Protein AF-A0A0B6ZG81-F1 (afdb_monomer_lite)

Radius of gyration: 17.41 Å; chains: 1; bounding box: 29×34×67 Å

Foldseek 3Di:
DPPPVVVVVVVVVVVVVVLVVLVVLLCLQQCPLLVWDPVQLVCLSPVLVVDPDPFASSLSSLCVSCCVVVRIDDHLVVQADPQRNVVSSVDNDSVVSNLVSNVSSLRSPPPHRQHPVLSVVCVVVVVPDSDSDDD

Structure (mmCIF, N/CA/C/O backbone):
data_AF-A0A0B6ZG81-F1
#
_entry.id   A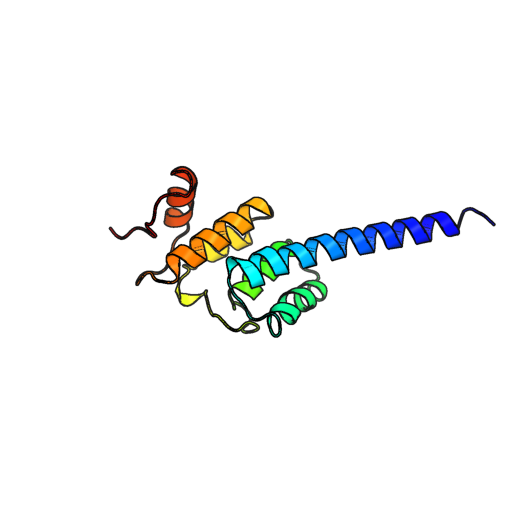F-A0A0B6ZG81-F1
#
loop_
_atom_site.group_PDB
_atom_site.id
_atom_site.type_symbol
_atom_site.label_atom_id
_atom_site.label_alt_id
_atom_site.label_comp_id
_atom_site.label_asym_id
_atom_site.label_entity_id
_atom_site.label_seq_id
_atom_site.pdbx_PDB_ins_code
_atom_site.Cartn_x
_atom_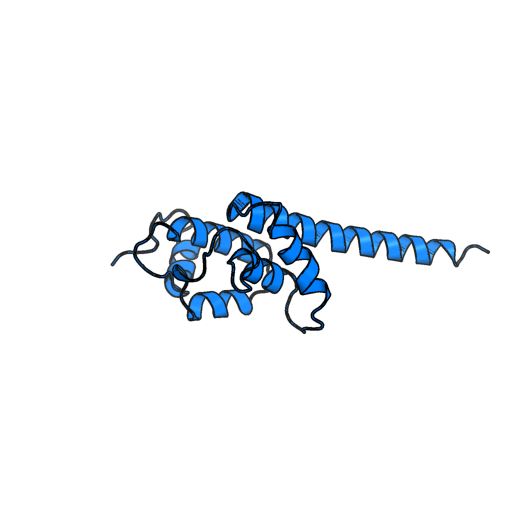site.Cartn_y
_atom_site.Cartn_z
_atom_site.occupancy
_atom_site.B_iso_or_equiv
_atom_site.auth_seq_id
_atom_site.auth_comp_id
_atom_site.auth_asym_id
_atom_site.auth_atom_id
_atom_site.pdbx_PDB_model_num
ATOM 1 N N . MET A 1 1 ? -6.638 21.444 -45.433 1.00 47.28 1 MET A N 1
ATOM 2 C CA . MET A 1 1 ? -5.588 20.682 -44.717 1.00 47.28 1 MET A CA 1
ATOM 3 C C . MET A 1 1 ? -5.584 21.028 -43.214 1.00 47.28 1 MET A C 1
ATOM 5 O O . MET A 1 1 ? -4.529 21.143 -42.620 1.00 47.28 1 MET A O 1
ATOM 9 N N . GLU A 1 2 ? -6.753 21.167 -42.566 1.00 45.34 2 GLU A N 1
ATOM 10 C CA . GLU A 1 2 ? -6.849 21.650 -41.163 1.00 45.34 2 GLU A CA 1
ATOM 11 C C . GLU A 1 2 ? -7.446 20.637 -40.173 1.00 45.34 2 GLU A C 1
ATOM 13 O O . GLU A 1 2 ? -7.280 20.780 -38.967 1.00 45.34 2 GLU A O 1
ATOM 18 N N . LYS A 1 3 ? -8.105 19.569 -40.643 1.00 38.09 3 LYS A N 1
ATOM 19 C CA . LYS A 1 3 ? -8.794 18.615 -39.750 1.00 38.09 3 LYS A CA 1
ATOM 20 C C . LYS A 1 3 ? -7.882 17.553 -39.121 1.00 38.09 3 LYS A C 1
ATOM 22 O O . LYS A 1 3 ? -8.290 16.892 -38.176 1.00 38.09 3 LYS A O 1
ATOM 27 N N . VAL A 1 4 ? -6.656 17.394 -39.624 1.00 41.06 4 VAL A N 1
ATOM 28 C CA . VAL A 1 4 ? -5.725 16.340 -39.174 1.00 41.06 4 VAL A CA 1
ATOM 29 C C . VAL A 1 4 ? -4.903 16.785 -37.957 1.00 41.06 4 VAL A C 1
ATOM 31 O O . VAL A 1 4 ? -4.555 15.960 -37.124 1.00 41.06 4 VAL A O 1
ATOM 34 N N . VAL A 1 5 ? -4.658 18.090 -37.790 1.00 47.34 5 VAL A N 1
ATOM 35 C CA . VAL A 1 5 ? -3.808 18.619 -36.704 1.00 47.34 5 VAL A CA 1
ATOM 36 C C . VAL A 1 5 ? -4.520 18.595 -35.343 1.00 47.34 5 VAL A C 1
ATOM 38 O O . VAL A 1 5 ? -3.886 18.379 -34.312 1.00 47.34 5 VAL A O 1
ATOM 41 N N . PHE A 1 6 ? -5.851 18.736 -35.327 1.00 40.62 6 PHE A N 1
ATOM 42 C CA . PHE A 1 6 ? -6.638 18.719 -34.088 1.00 40.62 6 PHE A CA 1
ATOM 43 C C . PHE A 1 6 ? -6.721 17.330 -33.439 1.00 40.62 6 PHE A C 1
ATOM 45 O O . PHE A 1 6 ? -6.687 17.227 -32.216 1.00 40.62 6 PHE A O 1
ATOM 52 N N . ALA A 1 7 ? -6.774 16.254 -34.231 1.00 45.78 7 ALA A N 1
ATOM 53 C CA . ALA A 1 7 ? -6.828 14.895 -33.692 1.00 45.78 7 ALA A CA 1
ATOM 54 C C . ALA A 1 7 ? -5.517 14.514 -32.980 1.00 45.78 7 ALA A C 1
ATOM 56 O O . ALA A 1 7 ? -5.548 13.958 -31.884 1.00 45.78 7 ALA A O 1
ATOM 57 N N . THR A 1 8 ? -4.362 14.881 -33.542 1.00 47.06 8 THR A N 1
ATOM 58 C CA . THR A 1 8 ? -3.047 14.552 -32.968 1.00 47.06 8 THR A CA 1
ATOM 59 C C . THR A 1 8 ? -2.794 15.268 -31.638 1.00 47.06 8 THR A C 1
ATOM 61 O O . THR A 1 8 ? -2.268 14.661 -30.706 1.00 47.06 8 THR A O 1
ATOM 64 N N . LEU A 1 9 ? -3.217 16.532 -31.511 1.00 41.66 9 LEU A N 1
ATOM 65 C CA . LEU A 1 9 ? -3.099 17.308 -30.268 1.00 41.66 9 LEU A CA 1
ATOM 66 C C . LEU A 1 9 ? -3.997 16.769 -29.147 1.00 41.66 9 LEU A C 1
ATOM 68 O O . LEU A 1 9 ? -3.570 16.720 -27.995 1.00 41.66 9 LEU A O 1
ATOM 72 N N . VAL A 1 10 ? -5.210 16.314 -29.474 1.00 45.88 10 VAL A N 1
ATOM 73 C CA . VAL A 1 10 ? -6.128 15.713 -28.492 1.00 45.88 10 VAL A CA 1
ATOM 74 C C . VAL A 1 10 ? -5.600 14.360 -28.004 1.00 45.88 10 VAL A C 1
ATOM 76 O O . VAL A 1 10 ? -5.602 14.111 -26.801 1.00 45.88 10 VAL A O 1
ATOM 79 N N . PHE A 1 11 ? -5.061 13.518 -28.893 1.00 42.22 11 PHE A N 1
ATOM 80 C CA . PHE A 1 11 ? -4.435 12.251 -28.490 1.00 42.22 11 PHE A CA 1
ATOM 81 C C . PHE A 1 11 ? -3.192 12.464 -27.610 1.00 42.22 11 PHE A C 1
ATOM 83 O O . PHE A 1 11 ? -3.053 11.789 -26.592 1.00 42.22 11 PHE A O 1
ATOM 90 N N . LEU A 1 12 ? -2.329 13.436 -27.932 1.00 39.66 12 LEU A N 1
ATOM 91 C CA . LEU A 1 12 ? -1.184 13.806 -27.088 1.00 39.66 12 LEU A CA 1
ATOM 92 C C . LEU A 1 12 ? -1.623 14.338 -25.716 1.00 39.66 12 LEU A C 1
ATOM 94 O O . LEU A 1 12 ? -1.053 13.942 -24.702 1.00 39.66 12 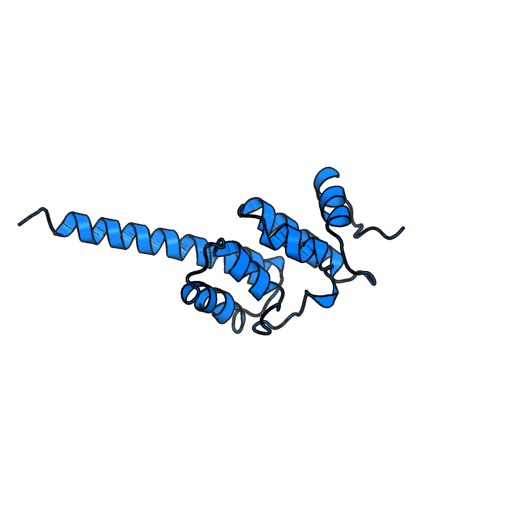LEU A O 1
ATOM 98 N N . ALA A 1 13 ? -2.664 15.173 -25.654 1.00 44.19 13 ALA A N 1
ATOM 99 C CA . ALA A 1 13 ? -3.175 15.701 -24.390 1.00 44.19 13 ALA A CA 1
ATOM 100 C C . ALA A 1 13 ? -3.779 14.606 -23.494 1.00 44.19 13 ALA A C 1
ATOM 102 O O . ALA A 1 13 ? -3.560 14.627 -22.281 1.00 44.19 13 ALA A O 1
ATOM 103 N N . VAL A 1 14 ? -4.477 13.620 -24.070 1.00 41.94 14 VAL A N 1
ATOM 104 C CA . VAL A 1 14 ? -5.037 12.469 -23.335 1.00 41.94 14 VAL A CA 1
ATOM 105 C C . VAL A 1 14 ? -3.929 11.516 -22.875 1.00 41.94 14 VAL A C 1
ATOM 107 O O . VAL A 1 14 ? -3.941 11.064 -21.732 1.00 41.94 14 VAL A O 1
ATOM 110 N N . PHE A 1 15 ? -2.910 11.266 -23.704 1.00 39.88 15 PHE A N 1
ATOM 111 C CA . PHE A 1 15 ? -1.764 10.444 -23.303 1.00 39.88 15 PHE A CA 1
ATOM 112 C C . PHE A 1 15 ? -0.962 11.087 -22.164 1.00 39.88 15 PHE A C 1
ATOM 114 O O . PHE A 1 15 ? -0.641 10.402 -21.194 1.00 39.88 15 PHE A O 1
ATOM 121 N N . VAL A 1 16 ? -0.692 12.396 -22.236 1.00 43.94 16 VAL A N 1
ATOM 122 C CA . VAL A 1 16 ? 0.045 13.137 -21.197 1.00 43.94 16 VAL A CA 1
ATOM 123 C C . VAL A 1 16 ? -0.748 13.221 -19.889 1.00 43.94 16 VAL A C 1
ATOM 125 O O . VAL A 1 16 ? -0.167 13.061 -18.816 1.00 43.94 16 VAL A O 1
ATOM 128 N N . THR A 1 17 ? -2.068 13.421 -19.945 1.00 46.56 17 THR A N 1
ATOM 129 C CA . THR A 1 17 ? -2.896 13.521 -18.728 1.00 46.56 17 THR A CA 1
ATOM 130 C C . THR A 1 17 ? -3.052 12.179 -18.016 1.00 46.56 17 THR A C 1
ATOM 132 O O . THR A 1 17 ? -2.896 12.124 -16.796 1.00 46.56 17 THR A O 1
ATOM 135 N N . VAL A 1 18 ? -3.257 11.084 -18.757 1.00 47.44 18 VAL A N 1
ATOM 136 C CA . VAL A 1 18 ? -3.320 9.730 -18.179 1.00 47.44 18 VAL A CA 1
ATOM 137 C C . VAL A 1 18 ? -1.954 9.308 -17.618 1.00 47.44 18 VAL A C 1
ATOM 139 O O . VAL A 1 18 ? -1.873 8.816 -16.495 1.00 47.44 18 VAL A O 1
ATOM 142 N N . HIS A 1 19 ? -0.852 9.587 -18.330 1.00 49.75 19 HIS A N 1
ATOM 143 C CA . HIS A 1 19 ? 0.504 9.281 -17.847 1.00 49.75 19 HIS A CA 1
ATOM 144 C C . HIS A 1 19 ? 0.901 10.095 -16.607 1.00 49.75 19 HIS A C 1
ATOM 146 O O . HIS A 1 19 ? 1.597 9.578 -15.729 1.00 49.75 19 HIS A O 1
ATOM 152 N N . GLY A 1 20 ? 0.458 11.353 -16.525 1.00 55.03 20 GLY A N 1
ATOM 153 C CA . GLY A 1 20 ? 0.724 12.238 -15.392 1.00 55.03 20 GLY A CA 1
ATOM 154 C C . GLY A 1 20 ? -0.050 11.876 -14.121 1.00 55.03 20 GLY A C 1
ATOM 155 O O . GLY A 1 20 ? 0.406 12.198 -13.027 1.00 55.03 20 GLY A O 1
ATOM 156 N N . SER A 1 21 ? -1.199 11.203 -14.239 1.00 62.41 21 SER A N 1
ATOM 157 C CA . SER A 1 21 ? -1.968 10.718 -13.084 1.00 62.41 21 SER A CA 1
ATOM 158 C C . SER A 1 21 ? -1.300 9.500 -12.438 1.00 62.41 21 SER A C 1
ATOM 160 O O . SER A 1 21 ? -1.080 9.483 -11.229 1.00 62.41 21 SER A O 1
ATOM 162 N N . ASP A 1 22 ? -0.896 8.516 -13.244 1.00 63.81 22 ASP A N 1
ATOM 163 C CA . ASP A 1 22 ? -0.319 7.261 -12.744 1.00 63.81 22 ASP A CA 1
ATOM 164 C C . ASP A 1 22 ? 1.055 7.464 -12.093 1.00 63.81 22 ASP A C 1
ATOM 166 O O . ASP A 1 22 ? 1.351 6.890 -11.049 1.00 63.81 22 ASP A O 1
ATOM 170 N N . THR A 1 23 ? 1.896 8.315 -12.685 1.00 68.38 23 THR A N 1
ATOM 171 C CA . THR A 1 23 ? 3.213 8.651 -12.118 1.00 68.38 23 THR A CA 1
ATOM 172 C C . THR A 1 23 ? 3.094 9.364 -10.775 1.00 68.38 23 THR A C 1
ATOM 174 O O . THR A 1 23 ? 3.858 9.067 -9.860 1.00 68.38 23 THR A O 1
ATOM 177 N N . LYS A 1 24 ? 2.107 10.254 -10.618 1.00 75.62 24 LYS A N 1
ATOM 178 C CA . LYS A 1 24 ? 1.831 10.911 -9.333 1.00 75.62 24 LYS A CA 1
ATOM 179 C C . LYS A 1 24 ? 1.358 9.925 -8.269 1.00 75.62 24 LYS A C 1
ATOM 181 O O . LYS A 1 24 ? 1.814 10.016 -7.138 1.00 75.62 24 LYS A O 1
ATOM 186 N N . ILE A 1 25 ? 0.503 8.969 -8.632 1.00 70.12 25 ILE A N 1
ATOM 187 C CA . ILE A 1 25 ? 0.033 7.893 -7.742 1.00 70.12 25 ILE A CA 1
ATOM 188 C C . ILE A 1 25 ? 1.216 7.056 -7.239 1.00 70.12 25 ILE A C 1
ATOM 190 O O . ILE A 1 25 ? 1.324 6.804 -6.042 1.00 70.12 25 ILE A O 1
ATOM 194 N N . VAL A 1 26 ? 2.141 6.668 -8.121 1.00 74.62 26 VAL A N 1
ATOM 195 C CA . VAL A 1 26 ? 3.349 5.919 -7.732 1.00 74.62 26 VAL A CA 1
ATOM 196 C C . VAL A 1 26 ? 4.227 6.757 -6.800 1.00 74.62 26 VAL A C 1
ATOM 198 O O . VAL A 1 26 ? 4.613 6.288 -5.734 1.00 74.62 26 VAL A O 1
ATOM 201 N N . GLN A 1 27 ? 4.506 8.012 -7.145 1.00 82.19 27 GLN A N 1
ATOM 202 C CA . GLN A 1 27 ? 5.323 8.876 -6.289 1.00 82.19 27 GLN A CA 1
ATOM 203 C C . GLN A 1 27 ? 4.681 9.092 -4.913 1.00 82.19 27 GLN A C 1
ATOM 205 O O . GLN A 1 27 ? 5.340 8.951 -3.887 1.00 82.19 27 GLN A O 1
ATOM 210 N N . GLU A 1 28 ? 3.382 9.380 -4.865 1.00 82.06 28 GLU A N 1
ATOM 211 C CA . GLU A 1 28 ? 2.668 9.620 -3.613 1.00 82.06 28 GLU A CA 1
ATOM 212 C C . GLU A 1 28 ? 2.566 8.359 -2.748 1.00 82.06 28 GLU A C 1
ATOM 214 O O . GLU A 1 28 ? 2.898 8.395 -1.562 1.00 82.06 28 GLU A O 1
ATOM 219 N N . PHE A 1 29 ? 2.148 7.230 -3.320 1.00 82.94 29 PHE A N 1
ATOM 220 C CA . PHE A 1 29 ? 1.911 6.009 -2.548 1.00 82.94 29 PHE A CA 1
ATOM 221 C C . PHE A 1 29 ? 3.163 5.184 -2.331 1.00 82.94 29 PHE A C 1
ATOM 223 O O . PHE A 1 29 ? 3.456 4.824 -1.196 1.00 82.94 29 PHE A O 1
ATOM 230 N N . CYS A 1 30 ? 3.873 4.868 -3.406 1.00 86.88 30 CYS A N 1
ATOM 231 C CA . CYS A 1 30 ? 5.016 3.967 -3.394 1.00 86.88 30 CYS A CA 1
ATOM 232 C C . CYS A 1 30 ? 6.212 4.649 -2.715 1.00 86.88 30 CYS A C 1
ATOM 234 O O . CYS A 1 30 ? 6.762 4.118 -1.755 1.00 86.88 30 CYS A O 1
ATOM 236 N N . GLU A 1 31 ? 6.582 5.845 -3.177 1.00 87.69 31 GLU A N 1
ATOM 237 C CA . GLU A 1 31 ? 7.825 6.504 -2.752 1.00 87.69 31 GLU A CA 1
ATOM 238 C C . GLU A 1 31 ? 7.641 7.317 -1.465 1.00 87.69 31 GLU A C 1
ATOM 240 O O . GLU A 1 31 ? 8.415 7.156 -0.526 1.00 87.69 31 GLU A O 1
ATOM 245 N N . PHE A 1 32 ? 6.613 8.169 -1.373 1.00 85.75 32 PHE A N 1
ATOM 246 C CA . PHE A 1 32 ? 6.461 9.053 -0.211 1.00 85.75 32 PHE A CA 1
ATOM 247 C C . PHE A 1 32 ? 5.810 8.377 0.992 1.00 85.75 32 PHE A C 1
ATOM 249 O O . PHE A 1 32 ? 6.308 8.513 2.109 1.00 85.75 32 PHE A O 1
ATOM 256 N N . ILE A 1 33 ? 4.694 7.669 0.799 1.00 85.38 33 ILE A N 1
ATOM 257 C CA . ILE A 1 33 ? 3.990 7.039 1.923 1.00 85.38 33 ILE A CA 1
ATOM 258 C C . ILE A 1 33 ? 4.661 5.716 2.287 1.00 85.38 33 ILE A C 1
ATOM 260 O O . ILE A 1 33 ? 5.116 5.560 3.416 1.00 85.38 33 ILE A O 1
ATOM 264 N N . LEU A 1 34 ? 4.757 4.780 1.338 1.00 87.81 34 LEU A N 1
ATOM 265 C CA . LEU A 1 34 ? 5.334 3.451 1.557 1.00 87.81 34 LEU A CA 1
ATOM 266 C C . LEU A 1 34 ? 6.870 3.446 1.574 1.00 87.81 34 LEU A C 1
ATOM 268 O O . LEU A 1 34 ? 7.456 2.391 1.779 1.00 87.81 34 LEU A O 1
ATOM 272 N N . MET A 1 35 ? 7.526 4.601 1.411 1.00 89.44 35 MET A N 1
ATOM 273 C CA . MET A 1 35 ? 8.982 4.753 1.540 1.00 89.44 35 MET A CA 1
ATOM 274 C C . MET A 1 35 ? 9.793 3.772 0.671 1.00 89.44 35 MET A C 1
ATOM 276 O O . MET A 1 35 ? 10.904 3.398 1.036 1.00 89.44 35 MET A O 1
ATOM 280 N N . GLN A 1 36 ? 9.250 3.337 -0.470 1.00 89.38 36 GLN A N 1
ATOM 281 C CA . GLN A 1 36 ? 9.950 2.455 -1.405 1.00 89.38 36 GLN A CA 1
ATOM 282 C C . GLN A 1 36 ? 11.076 3.200 -2.134 1.00 89.38 36 GLN A C 1
ATOM 284 O O . GLN A 1 36 ? 10.979 4.402 -2.394 1.00 89.38 36 GLN A O 1
ATOM 289 N N . SER A 1 37 ? 12.132 2.479 -2.524 1.00 86.44 37 SER A N 1
ATOM 290 C CA . SER A 1 37 ? 13.203 3.041 -3.352 1.00 86.44 37 SER A CA 1
ATOM 291 C C . SER A 1 37 ? 12.690 3.410 -4.740 1.00 86.44 37 SER A C 1
ATOM 293 O O . SER A 1 37 ? 12.152 2.567 -5.457 1.00 86.44 37 SER A O 1
ATOM 295 N N . ARG A 1 38 ? 12.970 4.642 -5.175 1.00 80.69 38 ARG A N 1
ATOM 296 C CA . ARG A 1 38 ? 12.641 5.124 -6.525 1.00 80.69 38 ARG A CA 1
ATOM 297 C C . ARG A 1 38 ? 13.243 4.269 -7.652 1.00 80.69 38 ARG A C 1
ATOM 299 O O . ARG A 1 38 ? 12.696 4.221 -8.753 1.00 80.69 38 ARG A O 1
ATOM 306 N N . ALA A 1 39 ? 14.374 3.609 -7.395 1.00 79.19 39 ALA A N 1
ATOM 307 C CA . ALA A 1 39 ? 15.003 2.719 -8.373 1.00 79.19 39 ALA A CA 1
ATOM 308 C C . ALA A 1 39 ? 14.113 1.503 -8.691 1.00 79.19 39 ALA A C 1
ATOM 310 O O . ALA A 1 39 ? 14.037 1.079 -9.842 1.00 79.19 39 ALA A O 1
ATOM 311 N N . ASP A 1 40 ? 13.374 1.021 -7.693 1.00 80.19 40 ASP A N 1
ATOM 312 C CA . ASP A 1 40 ? 12.613 -0.223 -7.770 1.00 80.19 40 ASP A CA 1
ATOM 313 C C . ASP A 1 40 ? 11.133 0.056 -8.121 1.00 80.19 40 ASP A C 1
ATOM 315 O O . ASP A 1 40 ? 10.493 -0.699 -8.855 1.00 80.19 40 ASP A O 1
ATOM 319 N N . THR A 1 41 ? 10.588 1.216 -7.714 1.00 84.31 41 THR A N 1
ATOM 320 C CA . THR A 1 41 ? 9.197 1.629 -8.016 1.00 84.31 41 THR A CA 1
ATOM 321 C C . THR A 1 41 ? 8.925 1.869 -9.501 1.00 84.31 41 THR A C 1
ATOM 323 O O . THR A 1 41 ? 7.764 1.863 -9.920 1.00 84.31 41 THR A O 1
ATOM 326 N N . THR A 1 42 ? 9.969 2.019 -10.323 1.00 82.31 42 THR A N 1
ATOM 327 C CA . THR A 1 42 ? 9.836 2.138 -11.786 1.00 82.31 42 THR A CA 1
ATOM 328 C C . THR A 1 42 ? 9.122 0.914 -12.373 1.00 82.31 42 THR A C 1
ATOM 330 O O . THR A 1 42 ? 8.231 1.055 -13.212 1.00 82.31 42 THR A O 1
ATOM 333 N N . GLN A 1 43 ? 9.403 -0.287 -11.855 1.00 80.62 43 GLN A N 1
ATOM 334 C CA . GLN A 1 43 ? 8.746 -1.520 -12.301 1.00 80.62 43 GLN A CA 1
ATOM 335 C C . GLN A 1 43 ? 7.247 -1.546 -11.965 1.00 80.62 43 GLN A C 1
ATOM 337 O O . GLN A 1 43 ? 6.442 -2.057 -12.748 1.00 80.62 43 GLN A O 1
ATOM 342 N N . CYS A 1 44 ? 6.845 -0.911 -10.860 1.00 82.25 44 CYS A N 1
ATOM 343 C CA . CYS A 1 44 ? 5.438 -0.783 -10.477 1.00 82.25 44 CYS A CA 1
ATOM 344 C C . CYS A 1 44 ? 4.631 0.119 -11.408 1.00 82.25 44 CYS A C 1
ATOM 346 O O . CYS A 1 44 ? 3.414 -0.016 -11.481 1.00 82.25 44 CYS A O 1
ATOM 348 N N . PHE A 1 45 ? 5.288 1.008 -12.150 1.00 77.25 45 PHE A N 1
ATOM 349 C CA . PHE A 1 45 ? 4.654 1.816 -13.186 1.00 77.25 45 PHE A CA 1
ATOM 350 C C . PHE A 1 45 ? 4.589 1.098 -14.540 1.00 77.25 45 PHE A C 1
ATOM 352 O O . PHE A 1 45 ? 3.609 1.242 -15.279 1.00 77.25 45 PHE A O 1
ATOM 359 N N . GLU A 1 46 ? 5.637 0.347 -14.878 1.00 74.44 46 GLU A N 1
ATOM 360 C CA . GLU A 1 46 ? 5.795 -0.276 -16.191 1.00 74.44 46 GLU A CA 1
ATOM 361 C C . GLU A 1 46 ? 4.967 -1.553 -16.339 1.00 74.44 46 GLU A C 1
ATOM 363 O O . GLU A 1 46 ? 4.232 -1.691 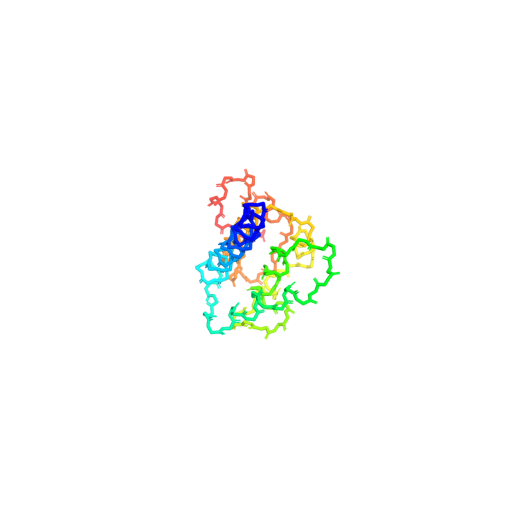-17.318 1.00 74.44 46 GLU A O 1
ATOM 368 N N . LYS A 1 47 ? 5.010 -2.459 -15.355 1.00 70.50 47 LYS A N 1
ATOM 369 C CA . LYS A 1 47 ? 4.355 -3.771 -15.455 1.00 70.50 47 LYS A CA 1
ATOM 370 C C . LYS A 1 47 ? 2.834 -3.694 -15.628 1.00 70.50 47 LYS A C 1
ATOM 372 O O . LYS A 1 47 ? 2.332 -4.358 -16.535 1.00 70.50 47 LYS A O 1
ATOM 377 N N . PRO A 1 48 ? 2.077 -2.862 -14.879 1.00 67.88 48 PRO A N 1
ATOM 378 C CA . PRO A 1 48 ? 0.630 -2.734 -15.074 1.00 67.88 48 PRO A CA 1
ATOM 379 C C . PRO A 1 48 ? 0.216 -2.287 -16.482 1.00 67.88 48 PRO A C 1
ATOM 381 O O . PRO A 1 48 ? -0.916 -2.527 -16.881 1.00 67.88 48 PRO A O 1
ATOM 384 N N . ARG A 1 49 ? 1.114 -1.663 -17.261 1.00 63.94 49 ARG A N 1
ATOM 385 C CA . ARG A 1 49 ? 0.847 -1.289 -18.663 1.00 63.94 49 ARG A CA 1
ATOM 386 C C . ARG A 1 49 ? 0.799 -2.497 -19.600 1.00 63.94 49 ARG A C 1
ATOM 388 O O . ARG A 1 49 ? 0.184 -2.401 -20.655 1.00 63.94 49 ARG A O 1
ATOM 395 N N . GLY A 1 50 ? 1.460 -3.595 -19.230 1.00 58.03 50 GLY A N 1
ATOM 396 C CA . GLY A 1 50 ? 1.492 -4.841 -19.997 1.00 58.03 50 GLY A CA 1
ATOM 397 C C . GLY A 1 50 ? 0.336 -5.795 -19.689 1.00 58.03 50 GLY A C 1
ATOM 398 O O . GLY A 1 50 ? 0.118 -6.740 -20.442 1.00 58.03 50 GLY A O 1
ATOM 399 N N . TYR A 1 51 ? -0.422 -5.559 -18.613 1.00 58.41 51 TYR A N 1
ATOM 400 C CA . TYR A 1 51 ? -1.573 -6.385 -18.256 1.00 58.41 51 TYR A CA 1
ATOM 401 C C . TYR A 1 51 ? -2.853 -5.805 -18.866 1.00 58.41 51 TYR A C 1
ATOM 403 O O . TYR A 1 51 ? -3.365 -4.784 -18.416 1.00 58.41 51 TYR A O 1
ATOM 411 N N . THR A 1 52 ? -3.426 -6.495 -19.854 1.00 50.25 52 T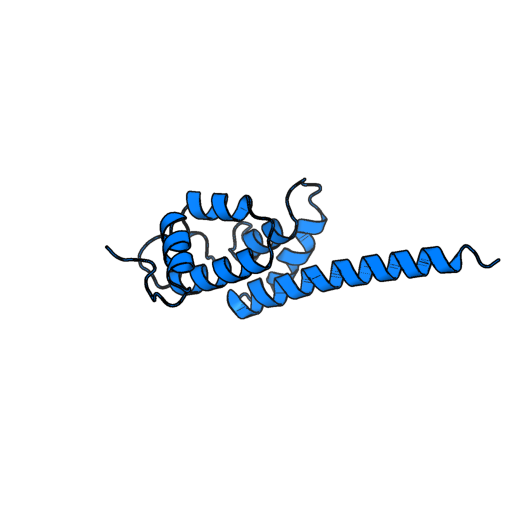HR A N 1
ATOM 412 C CA . THR A 1 52 ? -4.809 -6.283 -20.321 1.00 50.25 52 THR A CA 1
ATOM 413 C C . THR A 1 52 ? -5.803 -6.875 -19.319 1.00 50.25 52 THR A C 1
ATOM 415 O O . THR A 1 52 ? -6.587 -7.763 -19.649 1.00 50.25 52 THR A O 1
ATOM 418 N N . PHE A 1 53 ? -5.724 -6.462 -18.057 1.00 49.50 53 PHE A N 1
ATOM 419 C CA . PHE A 1 53 ? -6.676 -6.872 -17.032 1.00 49.50 53 PHE A CA 1
ATOM 420 C C . PHE A 1 53 ? -7.781 -5.822 -16.917 1.00 49.50 53 PHE A C 1
ATOM 422 O O . PHE A 1 53 ? -7.503 -4.629 -16.887 1.00 49.50 53 PHE A O 1
ATOM 429 N N . ASN A 1 54 ? -9.028 -6.270 -16.754 1.00 52.25 54 ASN A N 1
ATOM 430 C CA . ASN A 1 54 ? -10.174 -5.429 -16.367 1.00 52.25 54 ASN A CA 1
ATOM 431 C C . ASN A 1 54 ? -10.049 -4.848 -14.935 1.00 52.25 54 ASN A C 1
ATOM 433 O O . ASN A 1 54 ? -11.027 -4.351 -14.383 1.00 52.25 54 ASN A O 1
ATOM 437 N N . GLY A 1 55 ? -8.873 -4.957 -14.308 1.00 56.97 55 GLY A N 1
ATOM 438 C CA . GLY A 1 55 ? -8.578 -4.389 -12.999 1.00 56.97 55 GLY A CA 1
ATOM 439 C C . GLY A 1 55 ? -8.087 -2.951 -13.131 1.00 56.97 55 GLY A C 1
ATOM 440 O O . GLY A 1 55 ? -7.391 -2.607 -14.084 1.00 56.97 55 GLY A O 1
ATOM 441 N N . ASP A 1 56 ? -8.442 -2.108 -12.167 1.00 70.12 56 ASP A N 1
ATOM 442 C CA . ASP A 1 56 ? -7.973 -0.727 -12.122 1.00 70.12 56 ASP A CA 1
ATOM 443 C C . ASP A 1 56 ? -6.439 -0.699 -12.003 1.00 70.12 56 ASP A C 1
ATOM 445 O O . ASP A 1 56 ? -5.845 -1.300 -11.103 1.00 70.12 56 ASP A O 1
ATOM 449 N N . LYS A 1 57 ? -5.779 0.001 -12.928 1.00 72.19 57 LYS A N 1
ATOM 450 C CA . LYS A 1 57 ? -4.319 0.129 -12.983 1.00 72.19 57 LYS A CA 1
ATOM 451 C C . LYS A 1 57 ? -3.738 0.645 -11.662 1.00 72.19 57 LYS A C 1
ATOM 453 O O . LYS A 1 57 ? -2.641 0.231 -11.282 1.00 72.19 57 LYS A O 1
ATOM 458 N N . ALA A 1 58 ? -4.477 1.487 -10.937 1.00 75.56 58 ALA A N 1
ATOM 459 C CA . ALA A 1 58 ? -4.077 1.988 -9.626 1.00 75.56 58 ALA A CA 1
ATOM 460 C C . ALA A 1 58 ? -3.918 0.862 -8.586 1.00 75.56 58 ALA A C 1
ATOM 462 O O . ALA A 1 58 ? -3.019 0.923 -7.747 1.00 75.56 58 ALA A O 1
ATOM 463 N N . ILE A 1 59 ? -4.731 -0.195 -8.673 1.00 76.88 59 ILE A N 1
ATOM 464 C CA . ILE A 1 59 ? -4.666 -1.360 -7.780 1.00 76.88 59 ILE A CA 1
ATOM 465 C C . ILE A 1 59 ? -3.405 -2.175 -8.050 1.00 76.88 59 ILE A C 1
ATOM 467 O O . ILE A 1 59 ? -2.712 -2.560 -7.113 1.00 76.88 59 ILE A O 1
ATOM 471 N N . LEU A 1 60 ? -3.072 -2.418 -9.320 1.00 79.81 60 LEU A N 1
ATOM 472 C CA . LEU A 1 60 ? -1.859 -3.159 -9.682 1.00 79.81 60 LEU A CA 1
ATOM 473 C C . LEU A 1 60 ? -0.592 -2.407 -9.264 1.00 79.81 60 LEU A C 1
ATOM 475 O O . LEU A 1 60 ? 0.336 -3.020 -8.735 1.00 79.81 60 LEU A O 1
ATOM 479 N N . ILE A 1 61 ? -0.581 -1.082 -9.449 1.00 82.56 61 ILE A N 1
ATOM 480 C CA . ILE A 1 61 ? 0.473 -0.207 -8.925 1.00 82.56 61 ILE A CA 1
ATOM 481 C C . ILE A 1 61 ? 0.575 -0.388 -7.410 1.00 82.56 61 ILE A C 1
ATOM 483 O O . ILE A 1 61 ? 1.654 -0.661 -6.891 1.00 82.56 61 ILE A O 1
ATOM 487 N N . PHE A 1 62 ? -0.549 -0.294 -6.700 1.00 82.19 62 PHE A N 1
ATOM 488 C CA . PHE A 1 62 ? -0.571 -0.408 -5.249 1.00 82.19 62 PHE A CA 1
ATOM 489 C C . PHE A 1 62 ? -0.089 -1.781 -4.745 1.00 82.19 62 PHE A C 1
ATOM 491 O O . PHE A 1 62 ? 0.755 -1.836 -3.853 1.00 82.19 62 PHE A O 1
ATOM 498 N N . LEU A 1 63 ? -0.554 -2.890 -5.330 1.00 85.06 63 LEU A N 1
ATOM 499 C CA . LEU A 1 63 ? -0.095 -4.241 -4.979 1.00 85.06 63 LEU A CA 1
ATOM 500 C C . LEU A 1 63 ? 1.409 -4.406 -5.225 1.00 85.06 63 LEU A C 1
ATOM 502 O O . LEU A 1 63 ? 2.112 -4.983 -4.395 1.00 85.06 63 LEU A O 1
ATOM 506 N N . CYS A 1 64 ? 1.924 -3.844 -6.321 1.00 88.31 64 CYS A N 1
ATOM 507 C CA . CYS A 1 64 ? 3.360 -3.802 -6.564 1.00 88.31 64 CYS A CA 1
ATOM 508 C C . CYS A 1 64 ? 4.104 -3.031 -5.464 1.00 88.31 64 CYS A C 1
ATOM 510 O O . CYS A 1 64 ? 5.076 -3.547 -4.920 1.00 88.31 64 CYS A O 1
ATOM 512 N N . CYS A 1 65 ? 3.597 -1.863 -5.053 1.00 89.44 65 CYS A N 1
ATOM 513 C CA . CYS A 1 65 ? 4.165 -1.063 -3.962 1.00 89.44 65 CYS A CA 1
ATOM 514 C C . CYS A 1 65 ? 4.177 -1.774 -2.604 1.00 89.44 65 CYS A C 1
ATOM 516 O O . CYS A 1 65 ? 4.947 -1.393 -1.724 1.00 89.44 65 CYS A O 1
ATOM 518 N N . LEU A 1 66 ? 3.341 -2.795 -2.411 1.00 89.44 66 LEU A N 1
ATOM 519 C CA . LEU A 1 66 ? 3.367 -3.643 -1.219 1.00 89.44 66 LEU A CA 1
ATOM 520 C C . LEU A 1 66 ? 4.400 -4.780 -1.296 1.00 89.44 66 LEU A C 1
ATOM 522 O O . LEU A 1 66 ? 4.561 -5.496 -0.310 1.00 89.44 66 LEU A O 1
ATOM 526 N N . CYS A 1 67 ? 5.112 -4.921 -2.421 1.00 89.62 67 CYS A N 1
ATOM 527 C CA . CYS A 1 67 ? 5.996 -6.041 -2.768 1.00 89.62 67 CYS A CA 1
ATOM 528 C C . CYS A 1 67 ? 5.259 -7.347 -3.110 1.00 89.62 67 CYS A C 1
ATOM 530 O O . CYS A 1 67 ? 5.842 -8.424 -3.036 1.00 89.62 67 CYS A O 1
ATOM 532 N N . TYR A 1 68 ? 3.995 -7.281 -3.552 1.00 85.44 68 TYR A N 1
ATOM 533 C CA . TYR A 1 68 ? 3.255 -8.487 -3.958 1.00 85.44 68 TYR A CA 1
ATOM 534 C C . TYR A 1 68 ? 3.946 -9.250 -5.104 1.00 85.44 68 TYR A C 1
ATOM 536 O O . TYR A 1 68 ? 3.943 -10.477 -5.130 1.00 85.44 68 TYR A O 1
ATOM 544 N N . PHE A 1 69 ? 4.575 -8.523 -6.033 1.00 82.69 69 PHE A N 1
ATOM 545 C CA . PHE A 1 69 ? 5.296 -9.096 -7.176 1.00 82.69 69 PHE A CA 1
ATOM 546 C C . PHE A 1 69 ? 6.814 -9.231 -6.954 1.00 82.69 69 PHE A C 1
ATOM 548 O O . PHE A 1 69 ? 7.516 -9.662 -7.864 1.00 82.69 69 PHE A O 1
ATOM 555 N N . GLY A 1 70 ? 7.332 -8.869 -5.772 1.00 82.19 70 GLY A N 1
ATOM 556 C CA . GLY A 1 70 ? 8.769 -8.940 -5.466 1.00 82.19 70 GLY A CA 1
ATOM 557 C C . GLY A 1 70 ? 9.633 -7.838 -6.096 1.00 82.19 70 GLY A C 1
ATOM 558 O O . GLY A 1 70 ? 10.849 -7.978 -6.145 1.00 82.19 70 GLY A O 1
ATOM 559 N N . ASP A 1 71 ? 9.019 -6.759 -6.586 1.00 83.38 71 ASP A N 1
ATOM 560 C CA . ASP A 1 71 ? 9.689 -5.737 -7.404 1.00 83.38 71 ASP A CA 1
ATOM 561 C C . ASP A 1 71 ? 10.194 -4.510 -6.631 1.00 83.38 71 ASP A C 1
ATOM 563 O O . ASP A 1 71 ? 10.754 -3.611 -7.246 1.00 83.38 71 ASP A O 1
ATOM 567 N N . VAL A 1 72 ? 9.965 -4.424 -5.316 1.00 88.38 72 VAL A N 1
ATOM 568 C CA . VAL A 1 72 ? 10.293 -3.239 -4.500 1.00 88.38 72 VAL A CA 1
ATOM 569 C C . VAL A 1 72 ? 11.020 -3.602 -3.209 1.00 88.38 72 VAL A C 1
ATOM 571 O O . VAL A 1 72 ? 10.884 -4.715 -2.700 1.00 88.38 72 VAL A O 1
ATOM 574 N N . THR A 1 73 ? 11.764 -2.638 -2.664 1.00 88.25 73 THR A N 1
ATOM 575 C CA . THR A 1 73 ? 12.684 -2.810 -1.530 1.00 88.25 73 THR A CA 1
ATOM 576 C C . THR A 1 73 ? 12.018 -3.326 -0.250 1.00 88.25 73 THR A C 1
ATOM 578 O O . THR A 1 73 ? 12.562 -4.192 0.435 1.00 88.25 73 THR A O 1
ATOM 581 N N . HIS A 1 74 ? 10.865 -2.770 0.124 1.00 88.19 74 HIS A N 1
ATOM 582 C CA . HIS A 1 74 ? 10.187 -3.084 1.379 1.00 88.19 74 HIS A CA 1
ATOM 583 C C . HIS A 1 74 ? 9.006 -4.017 1.146 1.00 88.19 74 HIS A C 1
ATOM 585 O O . HIS A 1 74 ? 8.089 -3.694 0.391 1.00 88.19 74 HIS A O 1
ATOM 591 N N . ASN A 1 75 ? 8.998 -5.151 1.847 1.00 89.75 75 ASN A N 1
ATOM 592 C CA . ASN A 1 75 ? 7.895 -6.095 1.788 1.00 89.75 75 ASN A CA 1
ATOM 593 C C . ASN A 1 75 ? 6.860 -5.805 2.876 1.00 89.75 75 ASN A C 1
ATOM 595 O O . ASN A 1 75 ? 7.103 -6.054 4.056 1.00 89.75 75 ASN A O 1
ATOM 599 N N . TYR A 1 76 ? 5.699 -5.298 2.460 1.00 87.62 76 TYR A N 1
ATOM 600 C CA . TYR A 1 76 ? 4.596 -4.986 3.362 1.00 87.62 76 TYR A CA 1
ATOM 601 C C . TYR A 1 76 ? 3.589 -6.133 3.504 1.00 87.62 76 TYR A C 1
ATOM 603 O O . TYR A 1 76 ? 2.806 -6.124 4.452 1.00 87.62 76 TYR A O 1
ATOM 611 N N . ILE A 1 77 ? 3.625 -7.135 2.614 1.00 88.31 77 ILE A N 1
ATOM 612 C CA . ILE A 1 77 ? 2.682 -8.264 2.604 1.00 88.31 77 ILE A CA 1
ATOM 613 C C . ILE A 1 77 ? 2.621 -9.020 3.943 1.00 88.31 77 ILE A C 1
ATOM 615 O O . ILE A 1 77 ? 1.507 -9.280 4.390 1.00 88.31 77 ILE A O 1
ATOM 619 N N . PRO A 1 78 ? 3.731 -9.323 4.651 1.00 88.25 78 PRO A N 1
ATOM 620 C CA . PRO A 1 78 ? 3.670 -10.045 5.927 1.00 88.25 78 PRO A CA 1
ATOM 621 C C . PRO A 1 78 ? 2.852 -9.339 7.019 1.00 88.25 78 PRO A C 1
ATOM 623 O O . PRO A 1 78 ? 2.329 -9.987 7.928 1.00 88.25 78 PRO A O 1
ATOM 626 N N . TYR A 1 79 ? 2.720 -8.012 6.933 1.00 86.88 79 TYR A N 1
ATOM 627 C CA . TYR A 1 79 ? 1.960 -7.210 7.891 1.00 86.88 79 TYR A CA 1
ATOM 628 C C . TYR A 1 79 ? 0.482 -7.088 7.520 1.00 86.88 79 TYR A C 1
ATOM 630 O O . TYR A 1 79 ? -0.268 -6.448 8.254 1.00 86.88 79 TYR A O 1
ATOM 638 N N . LEU A 1 80 ? 0.046 -7.674 6.401 1.00 88.75 80 LEU A N 1
ATOM 639 C CA . LEU A 1 80 ? -1.310 -7.553 5.879 1.00 88.75 80 LEU A CA 1
ATOM 640 C C . LEU A 1 80 ? -1.960 -8.920 5.733 1.00 88.75 80 LEU A C 1
ATOM 642 O O . LEU A 1 80 ? -1.375 -9.886 5.254 1.00 88.75 80 LEU A O 1
ATOM 646 N N . SER A 1 81 ? -3.201 -8.995 6.181 1.00 90.25 81 SER A N 1
ATOM 647 C CA . SER A 1 81 ? -4.003 -10.203 6.066 1.00 90.25 81 SER A CA 1
ATOM 648 C C . SER A 1 81 ? -4.498 -10.359 4.636 1.00 90.25 81 SER A C 1
ATOM 650 O O . SER A 1 81 ? -4.609 -9.391 3.876 1.00 90.25 81 SER A O 1
ATOM 652 N N . PHE A 1 82 ? -4.852 -11.588 4.280 1.00 87.25 82 PHE A N 1
ATOM 653 C CA . PHE A 1 82 ? -5.411 -11.864 2.968 1.00 87.25 82 PHE A CA 1
ATOM 654 C C . PHE A 1 82 ? -6.738 -11.121 2.730 1.00 87.25 82 PHE A C 1
ATOM 656 O O . PHE A 1 82 ? -6.937 -10.579 1.645 1.00 87.25 82 PHE A O 1
ATOM 663 N N . ASP A 1 83 ? -7.614 -11.013 3.738 1.00 90.44 83 ASP A N 1
ATOM 664 C CA . ASP A 1 83 ? -8.884 -10.286 3.617 1.00 90.44 83 ASP A CA 1
ATOM 665 C C . ASP A 1 83 ? -8.680 -8.782 3.409 1.00 90.44 83 ASP A C 1
ATOM 667 O O . ASP A 1 83 ? -9.433 -8.161 2.658 1.00 90.44 83 ASP A O 1
ATOM 671 N N . LEU A 1 84 ? -7.644 -8.192 4.016 1.00 88.50 84 LEU A N 1
ATOM 672 C CA . LEU A 1 84 ? -7.281 -6.803 3.754 1.00 88.50 84 LEU A CA 1
ATOM 673 C C . LEU A 1 84 ? -6.734 -6.629 2.331 1.00 88.50 84 LEU A C 1
ATOM 675 O O . LEU A 1 84 ? -7.145 -5.699 1.643 1.00 88.50 84 LEU A O 1
ATOM 679 N N . ILE A 1 85 ? -5.856 -7.522 1.865 1.00 85.25 85 ILE A N 1
ATOM 680 C CA . ILE A 1 85 ? -5.314 -7.477 0.495 1.00 85.25 85 ILE A CA 1
ATOM 681 C C . ILE A 1 85 ? -6.444 -7.586 -0.533 1.00 85.25 85 ILE A C 1
ATOM 683 O O . ILE A 1 85 ? -6.509 -6.771 -1.453 1.00 85.25 85 ILE A O 1
ATOM 687 N N . GLN A 1 86 ? -7.370 -8.531 -0.348 1.00 84.44 86 GLN A N 1
ATOM 688 C CA . GLN A 1 86 ? -8.536 -8.682 -1.217 1.00 84.44 86 GLN A CA 1
ATOM 689 C C . GLN A 1 86 ? -9.425 -7.433 -1.183 1.00 84.44 86 GLN A C 1
ATOM 691 O O . GLN A 1 86 ? -9.811 -6.919 -2.229 1.00 84.44 86 GLN A O 1
ATOM 696 N N . TYR A 1 87 ? -9.691 -6.893 0.008 1.00 84.94 87 TYR A N 1
ATOM 697 C CA . TYR A 1 87 ? -10.479 -5.673 0.160 1.00 84.94 87 TYR A CA 1
ATOM 698 C C . TYR A 1 87 ? -9.865 -4.475 -0.568 1.00 84.94 87 TYR A C 1
ATOM 700 O O . TYR A 1 87 ? -10.595 -3.635 -1.080 1.00 84.94 87 TYR A O 1
ATOM 708 N N . ILE A 1 88 ? -8.536 -4.393 -0.640 1.00 80.88 88 ILE A N 1
ATOM 709 C CA . ILE A 1 88 ? -7.848 -3.348 -1.401 1.00 80.88 88 ILE A CA 1
ATOM 710 C C . ILE A 1 88 ? -7.909 -3.629 -2.907 1.00 80.88 88 ILE A C 1
ATOM 712 O O . ILE A 1 88 ? -8.095 -2.702 -3.694 1.00 80.88 88 ILE A O 1
ATOM 716 N N . ALA A 1 89 ? -7.794 -4.897 -3.308 1.00 75.62 89 ALA A N 1
ATOM 717 C CA . ALA A 1 89 ? -7.847 -5.314 -4.706 1.00 75.62 89 ALA A CA 1
ATOM 718 C C . ALA A 1 89 ? -9.217 -5.091 -5.377 1.00 75.62 89 ALA A C 1
ATOM 720 O O . ALA A 1 89 ? -9.306 -5.073 -6.601 1.00 75.62 89 ALA A O 1
ATOM 721 N N . GLU A 1 90 ? -10.273 -4.898 -4.588 1.00 75.50 90 GLU A N 1
ATOM 722 C CA . GLU A 1 90 ? -11.633 -4.609 -5.059 1.00 75.50 90 GLU A CA 1
ATOM 723 C C . GLU A 1 90 ? -11.923 -3.092 -5.190 1.00 75.50 90 GLU A C 1
ATOM 725 O O . GLU A 1 90 ? -13.030 -2.705 -5.564 1.00 75.50 90 GLU A O 1
ATOM 730 N N . MET A 1 91 ? -10.958 -2.208 -4.889 1.00 71.19 91 MET A N 1
ATOM 731 C CA . MET A 1 91 ? -11.189 -0.760 -4.730 1.00 71.19 91 MET A CA 1
ATOM 732 C C . MET A 1 91 ? -10.608 0.093 -5.858 1.00 71.19 91 MET A C 1
ATOM 734 O O . MET A 1 91 ? -9.416 0.051 -6.119 1.00 71.19 91 MET A O 1
ATOM 738 N N . THR A 1 92 ? -11.411 0.994 -6.431 1.00 65.94 92 THR A N 1
ATOM 739 C CA . THR A 1 92 ? -11.025 1.836 -7.589 1.00 65.94 92 THR A CA 1
ATOM 740 C C . THR A 1 92 ? -10.777 3.318 -7.251 1.00 65.94 92 THR A C 1
ATOM 742 O O . THR A 1 92 ? -10.676 4.177 -8.122 1.00 65.94 92 THR A O 1
ATOM 745 N N . SER A 1 93 ? -10.724 3.680 -5.962 1.00 75.00 93 SER A N 1
ATOM 746 C CA . SER A 1 93 ? -10.641 5.086 -5.529 1.00 75.00 93 SER A CA 1
ATOM 747 C C . SER A 1 93 ? -9.237 5.485 -5.065 1.00 75.00 93 SER A C 1
ATOM 749 O O . SER A 1 93 ? -8.761 5.016 -4.032 1.00 75.00 93 SER A O 1
ATOM 751 N N . ASN A 1 94 ? -8.614 6.461 -5.737 1.00 70.69 94 ASN A N 1
ATOM 752 C CA . ASN A 1 94 ? -7.296 7.001 -5.355 1.00 70.69 94 ASN A CA 1
ATOM 753 C C . ASN A 1 94 ? -7.242 7.474 -3.893 1.00 70.69 94 ASN A C 1
ATOM 755 O O . ASN A 1 94 ? -6.318 7.137 -3.158 1.00 70.69 94 ASN A O 1
ATOM 759 N N . LYS A 1 95 ? -8.269 8.207 -3.434 1.00 77.12 95 LYS A N 1
ATOM 760 C CA . LYS A 1 95 ? -8.356 8.698 -2.045 1.00 77.12 95 LYS A CA 1
ATOM 761 C C . LYS A 1 95 ? -8.398 7.550 -1.037 1.00 77.12 95 LYS A C 1
ATOM 763 O O . LYS A 1 95 ? -7.955 7.709 0.102 1.00 77.12 95 LYS A O 1
ATOM 768 N N . PHE A 1 96 ? -8.986 6.423 -1.423 1.00 80.06 96 PHE A N 1
ATOM 769 C CA . PHE A 1 96 ? -9.043 5.232 -0.593 1.00 80.06 96 PHE A CA 1
ATOM 770 C C . PHE A 1 96 ? -7.664 4.578 -0.493 1.00 80.06 96 PHE A C 1
ATOM 772 O O . PHE A 1 96 ? -7.185 4.363 0.621 1.00 80.06 96 PHE A O 1
ATOM 779 N N . ILE A 1 97 ? -6.991 4.389 -1.631 1.00 78.00 97 ILE A N 1
ATOM 780 C CA . ILE A 1 97 ? -5.630 3.841 -1.721 1.00 78.00 97 ILE A CA 1
ATOM 781 C C . ILE A 1 97 ? -4.649 4.645 -0.847 1.00 78.00 97 ILE A C 1
ATOM 783 O O . ILE A 1 97 ? -3.890 4.055 -0.078 1.00 78.00 97 ILE A O 1
ATOM 787 N N . THR A 1 98 ? -4.743 5.983 -0.832 1.00 82.25 98 THR A N 1
ATOM 788 C CA . THR A 1 98 ? -3.960 6.838 0.085 1.00 82.25 98 THR A CA 1
ATOM 789 C C . THR A 1 98 ? -4.148 6.482 1.553 1.00 82.25 98 THR A C 1
ATOM 791 O O . THR A 1 98 ? -3.192 6.459 2.328 1.00 82.25 98 THR A O 1
ATOM 794 N N . ASN A 1 99 ? -5.395 6.260 1.969 1.00 86.19 99 ASN A N 1
ATOM 795 C CA . ASN A 1 99 ? -5.704 5.976 3.366 1.00 86.19 99 ASN A CA 1
ATOM 796 C C . ASN A 1 99 ? -5.197 4.590 3.756 1.00 86.19 99 ASN A C 1
ATOM 798 O O . ASN A 1 99 ? -4.662 4.434 4.848 1.00 86.19 99 ASN A O 1
ATOM 802 N N . VAL A 1 100 ? -5.325 3.616 2.854 1.00 86.56 100 VAL A N 1
ATOM 803 C CA . VAL A 1 100 ? -4.774 2.275 3.048 1.00 86.56 100 VAL A CA 1
ATOM 804 C C . VAL A 1 100 ? -3.258 2.345 3.203 1.00 86.56 100 VAL A C 1
ATOM 806 O O . VAL A 1 100 ? -2.743 1.820 4.179 1.00 86.56 100 VAL A O 1
ATOM 809 N N . ALA A 1 101 ? -2.539 3.043 2.320 1.00 86.25 101 ALA A N 1
ATOM 810 C CA . ALA A 1 101 ? -1.081 3.166 2.413 1.00 86.25 101 ALA A CA 1
ATOM 811 C C . ALA A 1 101 ? -0.629 3.749 3.769 1.00 86.25 101 ALA A C 1
ATOM 813 O O . ALA A 1 101 ? 0.282 3.226 4.410 1.00 86.25 101 ALA A O 1
ATOM 814 N N . LYS A 1 102 ? -1.318 4.792 4.255 1.00 87.50 102 LYS A N 1
ATOM 815 C CA . LYS A 1 102 ? -1.062 5.383 5.583 1.00 87.50 102 LYS A CA 1
ATOM 816 C C . LYS A 1 102 ? -1.305 4.384 6.715 1.00 87.50 102 LYS A C 1
ATOM 818 O O . LYS A 1 102 ? -0.506 4.305 7.645 1.00 87.50 102 LYS A O 1
ATOM 823 N N . PHE A 1 103 ? -2.385 3.615 6.620 1.00 88.69 103 PHE A N 1
ATOM 824 C CA . PHE A 1 103 ? -2.703 2.565 7.581 1.00 88.69 103 PHE A CA 1
ATOM 825 C C . PHE A 1 103 ? -1.654 1.439 7.576 1.00 88.69 103 PHE A C 1
ATOM 827 O O . PHE A 1 103 ? -1.177 1.049 8.636 1.00 88.69 103 PHE A O 1
ATOM 834 N N . VAL A 1 104 ? -1.213 0.981 6.400 1.00 88.00 104 VAL A N 1
ATOM 835 C CA . VAL A 1 104 ? -0.154 -0.034 6.244 1.00 88.00 104 VAL A CA 1
ATOM 836 C C . VAL A 1 104 ? 1.141 0.420 6.923 1.00 88.00 104 VAL A C 1
ATOM 838 O O . VAL A 1 104 ? 1.733 -0.339 7.687 1.00 88.00 104 VAL A O 1
ATOM 841 N N . ILE A 1 105 ? 1.560 1.672 6.712 1.00 85.69 105 ILE A N 1
ATOM 842 C CA . ILE A 1 105 ? 2.751 2.233 7.369 1.00 85.69 105 ILE A CA 1
ATOM 843 C C . ILE A 1 105 ? 2.612 2.273 8.884 1.00 85.69 105 ILE A C 1
ATOM 845 O O . ILE A 1 105 ? 3.572 1.969 9.588 1.00 85.69 105 ILE A O 1
ATOM 849 N N . MET A 1 106 ? 1.436 2.636 9.388 1.00 84.44 106 MET A N 1
ATOM 850 C CA . MET A 1 106 ? 1.163 2.605 10.821 1.00 84.44 106 MET A CA 1
ATOM 851 C C . MET A 1 106 ? 1.270 1.173 11.371 1.00 84.44 106 MET A C 1
ATOM 853 O O . MET A 1 106 ? 1.829 0.976 12.448 1.00 84.44 106 MET A O 1
ATOM 857 N N . CYS A 1 107 ? 0.801 0.173 10.617 1.00 82.38 107 CYS A N 1
ATOM 858 C CA . CYS A 1 107 ? 0.803 -1.229 11.039 1.00 82.38 107 CYS A CA 1
ATOM 859 C C . CYS A 1 107 ? 2.106 -1.980 10.819 1.00 82.38 107 CYS A C 1
ATOM 861 O O . CYS A 1 107 ? 2.283 -3.024 11.438 1.00 82.38 107 CYS A O 1
ATOM 863 N N . LYS A 1 108 ? 3.044 -1.465 10.017 1.00 81.94 108 LYS A N 1
ATOM 864 C CA . LYS A 1 108 ? 4.311 -2.161 9.729 1.00 81.94 108 LYS A CA 1
ATOM 865 C C . LYS A 1 108 ? 5.138 -2.483 10.984 1.00 81.94 108 LYS A C 1
ATOM 867 O O . LYS A 1 108 ? 5.929 -3.414 10.979 1.00 81.94 108 LYS A O 1
ATOM 872 N N . ASN A 1 109 ? 4.978 -1.685 12.043 1.00 76.25 109 ASN A N 1
ATOM 873 C CA . ASN A 1 109 ? 5.685 -1.857 13.316 1.00 76.25 109 ASN A CA 1
ATOM 874 C C . ASN A 1 109 ? 4.885 -2.698 14.329 1.00 76.25 109 ASN A C 1
ATOM 876 O O . ASN A 1 109 ? 5.335 -2.890 15.457 1.00 76.25 109 ASN A O 1
ATOM 880 N N . SER A 1 110 ? 3.688 -3.160 13.961 1.00 78.12 110 SER A N 1
ATOM 881 C CA . SER A 1 110 ? 2.877 -4.047 14.789 1.00 78.12 110 SER A CA 1
ATOM 882 C C . SER A 1 110 ? 3.418 -5.474 14.723 1.00 78.12 110 SER A C 1
ATOM 884 O O . SER A 1 110 ? 3.855 -5.940 13.674 1.00 78.12 110 SER A O 1
ATOM 886 N N . SER A 1 111 ? 3.331 -6.205 15.834 1.00 75.38 111 SER A N 1
ATOM 887 C CA . SER A 1 111 ? 3.632 -7.642 15.881 1.00 75.38 111 SER A CA 1
ATOM 888 C C . SER A 1 111 ? 2.540 -8.510 15.244 1.00 75.38 111 SER A C 1
ATOM 890 O O . SER A 1 111 ? 2.690 -9.729 15.168 1.00 75.38 111 SER A O 1
ATOM 892 N N . ARG A 1 112 ? 1.428 -7.905 14.802 1.00 79.94 112 ARG A N 1
ATOM 893 C CA . ARG A 1 112 ? 0.282 -8.599 14.209 1.00 79.94 112 ARG A CA 1
ATOM 894 C C . ARG A 1 112 ? 0.005 -8.118 12.796 1.00 79.94 112 ARG A C 1
ATOM 896 O O . ARG A 1 112 ? 0.169 -6.947 12.465 1.00 79.94 112 ARG A O 1
ATOM 903 N N . THR A 1 113 ? -0.511 -9.046 12.009 1.00 88.69 113 THR A N 1
ATOM 904 C CA . THR A 1 113 ? -1.029 -8.828 10.667 1.00 88.69 113 THR A CA 1
ATOM 905 C C . THR A 1 113 ? -2.335 -8.025 10.714 1.00 88.69 113 THR A C 1
ATOM 907 O O . THR A 1 113 ? -3.271 -8.407 11.413 1.00 88.69 113 THR A O 1
ATOM 910 N N . ALA A 1 114 ? -2.410 -6.923 9.971 1.00 88.81 114 ALA A N 1
ATOM 911 C CA . ALA A 1 114 ? -3.565 -6.035 9.930 1.00 88.81 114 ALA A CA 1
ATOM 912 C C . ALA A 1 114 ? -4.697 -6.588 9.051 1.00 88.81 114 ALA A C 1
ATOM 914 O O . ALA A 1 114 ? -4.462 -7.109 7.956 1.00 88.81 114 ALA A O 1
ATOM 915 N 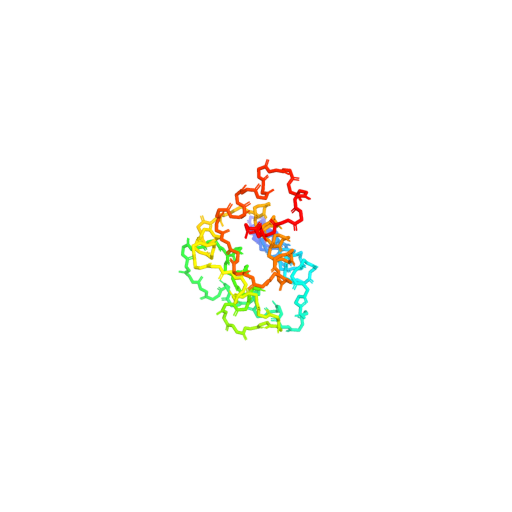N . THR A 1 115 ? -5.935 -6.435 9.516 1.00 91.12 115 THR A N 1
ATOM 916 C CA . THR A 1 115 ? -7.151 -6.956 8.875 1.00 91.12 115 THR A CA 1
ATOM 917 C C . THR A 1 115 ? -7.997 -5.884 8.204 1.00 91.12 115 THR A C 1
ATOM 919 O O . THR A 1 115 ? -7.828 -4.682 8.439 1.00 91.12 115 THR A O 1
ATOM 922 N N . LYS A 1 116 ? -8.960 -6.311 7.377 1.00 90.44 116 LYS A N 1
ATOM 923 C CA . LYS A 1 116 ? -9.998 -5.420 6.843 1.00 90.44 116 LYS A CA 1
ATOM 924 C C . LYS A 1 116 ? -10.746 -4.706 7.971 1.00 90.44 116 LYS A C 1
ATOM 926 O O . LYS A 1 116 ? -11.033 -3.513 7.859 1.00 90.44 116 LYS A O 1
ATOM 931 N N . ALA A 1 117 ? -11.052 -5.422 9.054 1.00 89.44 117 ALA A N 1
ATOM 932 C CA . ALA A 1 117 ? -11.758 -4.872 10.207 1.00 89.44 117 ALA A CA 1
ATOM 933 C C . ALA A 1 117 ? -10.948 -3.761 10.893 1.00 89.44 117 ALA A C 1
ATOM 935 O O . ALA A 1 117 ? -11.506 -2.706 11.202 1.00 89.44 117 ALA A O 1
ATOM 936 N N . ASP A 1 118 ? -9.635 -3.953 11.046 1.00 87.75 118 ASP A N 1
ATOM 937 C CA . ASP A 1 118 ? -8.745 -2.947 11.635 1.00 87.75 118 ASP A CA 1
ATOM 938 C C . ASP A 1 118 ? -8.716 -1.664 10.801 1.00 87.75 118 ASP A C 1
ATOM 940 O O . ASP A 1 118 ? -8.819 -0.562 11.344 1.00 87.75 118 ASP A O 1
ATOM 944 N N . PHE A 1 119 ? -8.641 -1.796 9.473 1.00 89.56 119 PHE A N 1
ATOM 945 C CA . PHE A 1 119 ? -8.680 -0.645 8.575 1.00 89.56 119 PHE A CA 1
ATOM 946 C C . PHE A 1 119 ? -10.018 0.102 8.650 1.00 89.56 119 PHE A C 1
ATOM 948 O O . PHE A 1 119 ? -10.032 1.333 8.734 1.00 89.56 119 PHE A O 1
ATOM 955 N N . ILE A 1 120 ? -11.149 -0.617 8.634 1.00 88.75 120 ILE A N 1
ATOM 956 C CA . ILE A 1 120 ? -12.485 -0.007 8.736 1.00 88.75 120 ILE A CA 1
ATOM 957 C C . ILE A 1 120 ? -12.611 0.757 10.054 1.00 88.75 120 ILE A C 1
ATOM 959 O O . ILE A 1 120 ? -13.031 1.914 10.046 1.00 88.75 120 ILE A O 1
ATOM 963 N N . TYR A 1 121 ? -12.186 0.144 11.161 1.00 87.62 121 TYR A N 1
ATOM 964 C CA . TYR A 1 121 ? -12.187 0.773 12.476 1.00 87.62 121 TYR A CA 1
ATOM 965 C C . TYR A 1 121 ? -11.302 2.026 12.511 1.00 87.62 121 TYR A C 1
ATOM 967 O O . TYR A 1 121 ? -11.732 3.090 12.959 1.00 87.62 121 TYR A O 1
ATOM 975 N N . TRP A 1 122 ? -10.068 1.939 12.013 1.00 88.62 122 TRP A N 1
ATOM 976 C CA . TRP A 1 122 ? -9.165 3.086 11.944 1.00 88.62 122 TRP A CA 1
ATOM 977 C C . TRP A 1 122 ? -9.757 4.226 11.104 1.00 88.62 122 TRP A C 1
ATOM 979 O O . TRP A 1 122 ? -9.743 5.389 11.519 1.00 88.62 122 TRP A O 1
ATOM 989 N N . SER A 1 123 ? -10.346 3.894 9.952 1.00 88.06 123 SER A N 1
ATOM 990 C CA . SER A 1 123 ? -10.971 4.868 9.060 1.00 88.06 123 SER A CA 1
ATOM 991 C C . SER A 1 123 ? -12.215 5.517 9.677 1.00 88.06 123 SER A C 1
ATOM 993 O O . SER A 1 123 ? -12.416 6.717 9.485 1.00 88.06 123 SER A O 1
ATOM 995 N N . SER A 1 124 ? -13.045 4.768 10.415 1.00 87.25 124 SER A N 1
ATOM 996 C CA . SER A 1 124 ? -14.255 5.297 11.063 1.00 87.25 124 SER A CA 1
ATOM 997 C C . SER A 1 124 ? -13.946 6.192 12.265 1.00 87.25 124 SER A C 1
ATOM 999 O O . SER A 1 124 ? -14.728 7.081 12.581 1.00 87.25 124 SER A O 1
ATOM 1001 N N . ASN A 1 125 ? -12.792 6.008 12.909 1.00 83.06 125 ASN A N 1
ATOM 1002 C CA . ASN A 1 125 ? -12.344 6.798 14.061 1.00 83.06 125 ASN A CA 1
ATOM 1003 C C . ASN A 1 125 ? -11.494 8.014 13.652 1.00 83.06 125 ASN A C 1
ATOM 1005 O O . ASN A 1 125 ? -10.531 8.375 14.323 1.00 83.06 125 ASN A O 1
ATOM 1009 N N . GLY A 1 126 ? -11.804 8.630 12.510 1.00 80.50 126 GLY A N 1
ATOM 1010 C CA . GLY A 1 126 ? -11.131 9.851 12.063 1.00 80.50 126 GLY A CA 1
ATOM 1011 C C . GLY A 1 126 ? -9.668 9.673 11.649 1.00 80.50 126 GLY A C 1
ATOM 1012 O O . GLY A 1 126 ? -8.996 10.677 11.429 1.00 80.50 126 GLY A O 1
ATOM 1013 N N . LYS A 1 127 ? -9.174 8.432 11.493 1.00 81.00 127 LYS A N 1
ATOM 1014 C CA . LYS A 1 127 ? -7.793 8.117 11.068 1.00 81.00 127 LYS A CA 1
ATOM 1015 C C . LYS A 1 127 ? -6.712 8.589 12.048 1.00 81.00 127 LYS A C 1
ATOM 1017 O O . LYS A 1 127 ? -5.554 8.743 11.670 1.00 81.00 127 LYS A O 1
ATOM 1022 N N . THR A 1 128 ? -7.090 8.830 13.301 1.00 68.19 128 THR A N 1
ATOM 1023 C CA . THR A 1 128 ? -6.200 9.307 14.372 1.00 68.19 128 THR A CA 1
ATOM 1024 C C . THR A 1 128 ? -5.824 8.211 15.366 1.00 68.19 128 THR A C 1
ATOM 1026 O O . THR A 1 128 ? -4.900 8.392 16.156 1.00 68.19 128 THR A O 1
ATOM 1029 N N . ALA A 1 129 ? -6.511 7.066 15.339 1.00 61.53 129 ALA A N 1
ATOM 1030 C CA . ALA A 1 129 ? -6.222 5.959 16.239 1.00 61.53 129 ALA A CA 1
ATOM 1031 C C . ALA A 1 129 ? -4.840 5.353 15.924 1.00 61.53 129 ALA A C 1
ATOM 1033 O O . ALA A 1 129 ? -4.644 4.807 14.845 1.00 61.53 129 ALA A O 1
ATOM 1034 N N . GLN A 1 130 ? -3.905 5.383 16.880 1.00 61.19 130 GLN A N 1
ATOM 1035 C CA . GLN A 1 130 ? -2.567 4.756 16.789 1.00 61.19 130 GLN A CA 1
ATOM 1036 C C . GLN A 1 130 ? -2.583 3.221 16.876 1.00 61.19 130 GLN A C 1
ATOM 1038 O O . GLN A 1 130 ? -1.580 2.584 17.185 1.00 61.19 130 GLN A O 1
ATOM 1043 N N . LEU A 1 131 ? -3.735 2.603 16.672 1.00 56.81 131 LEU A N 1
ATOM 1044 C CA . LEU A 1 131 ? -3.919 1.205 16.978 1.00 56.81 131 LEU A CA 1
ATOM 1045 C C . LEU A 1 131 ? -4.249 0.465 15.692 1.00 56.81 131 LEU A C 1
ATOM 1047 O O . LEU A 1 131 ? -5.398 0.426 15.259 1.00 56.81 131 LEU A O 1
ATOM 1051 N N . CYS A 1 132 ? -3.247 -0.203 15.135 1.00 65.56 132 CYS A N 1
ATOM 1052 C CA . CYS A 1 132 ? -3.495 -1.518 14.551 1.00 65.56 132 CYS A CA 1
ATOM 1053 C C . CYS A 1 132 ? -3.843 -2.386 15.759 1.00 65.56 132 CYS A C 1
ATOM 1055 O O . CYS A 1 132 ? -2.936 -2.829 16.461 1.00 65.56 132 CYS A O 1
ATOM 1057 N N . ARG A 1 133 ? -5.122 -2.384 16.164 1.00 55.84 133 ARG A N 1
ATOM 1058 C CA . ARG A 1 133 ? -5.508 -2.689 17.548 1.00 55.84 133 ARG A CA 1
ATOM 1059 C C . ARG A 1 133 ? -4.974 -4.049 17.987 1.00 55.84 133 ARG A C 1
ATOM 1061 O O . ARG A 1 133 ? -5.419 -5.097 17.536 1.00 55.84 133 ARG A O 1
ATOM 1068 N N . ALA A 1 134 ? -4.061 -3.987 18.953 1.00 40.94 134 ALA A N 1
ATOM 1069 C CA . ALA A 1 134 ? -4.031 -4.933 20.047 1.00 40.94 134 ALA A CA 1
ATOM 1070 C C . ALA A 1 134 ? -5.411 -4.896 20.721 1.00 40.94 134 ALA A C 1
ATOM 1072 O O . ALA A 1 134 ? -5.838 -3.846 21.207 1.00 40.94 134 ALA A O 1
ATOM 1073 N N . ASN A 1 135 ? -6.113 -6.023 20.678 1.00 38.28 135 ASN A N 1
ATOM 1074 C CA . ASN A 1 135 ? -6.831 -6.454 21.868 1.00 38.28 135 ASN A CA 1
ATOM 1075 C C . ASN A 1 135 ? -5.798 -7.093 22.787 1.00 38.28 135 ASN A C 1
ATOM 1077 O O . ASN A 1 135 ? -4.993 -7.889 22.241 1.00 38.28 135 ASN A O 1
#

Sequence (135 aa):
MEKVVFATLVFLAVFVTVHGSDTKIVQEFCEFILMQSRADTTQCFEKPRGYTFNGDKAILIFLCCLCYFGDVTHNYIPYLSFDLIQYIAEMTSNKFITNVAKFVIMCKNSSRTATKADFIYWSSNGKTAQLCRAN

Secondary structure (DSSP, 8-state):
--HHHHHHHHHHHHHHHHHHHHHHHIIIIIIIIS---HHHHHHHHHGGGT---SS-HHHHHHHHHTTTTS-SSS--GGGB-HHHHHHHHT---HHHHHHHHHHHHHHTTSSS-B-HHHHHHHHHTTT----S---

Organism: NCBI:txid1028688

pLDDT: mean 73.92, std 16.18, range [38.09, 91.12]